Protein AF-D7G4T3-F1 (afdb_monomer_lite)

pLDDT: mean 95.41, std 4.71, range [68.81, 98.44]

Sequence (96 aa):
MDACCRKICTILKEDCKVNFLALDFDLTILNIHTSGRWPGTPEQLTQRIRPFFQALIPIAVAKGIHVGVVTFSPQVSMISSVLKVAFPHVASQVVF

Secondary structure (DSSP, 8-state):
-HHHHHHHHHIIIIIS---EEEE-IIIIIBSS--TT---S-HHHHHTTB-HHHHHHHHHHHHTT-EEEE--S-S-HHHHHHHHHHH-TTTGGGEE-

Foldseek 3Di:
DQVVLLVVLCCCCPVVVAQEAEFEDAVTQFVHGCVLPNPDALVVRLVRGDPSCLNNVVSNVVSNRQYEYDYPRPPVVSVLSNCCVSPVPCSVRYYD

Structure (mmCIF, N/CA/C/O backbone):
data_AF-D7G4T3-F1
#
_entry.id   AF-D7G4T3-F1
#
loop_
_atom_site.group_PDB
_atom_site.id
_atom_site.type_symbol
_atom_site.label_atom_id
_atom_site.label_alt_id
_atom_site.label_comp_id
_atom_site.label_asym_id
_atom_site.label_entity_id
_atom_site.label_seq_id
_atom_site.pdbx_PDB_ins_code
_atom_site.Cartn_x
_atom_site.Cartn_y
_atom_site.Cartn_z
_atom_site.occupancy
_atom_site.B_iso_or_equiv
_atom_site.auth_seq_id
_atom_site.auth_comp_id
_atom_site.auth_asym_id
_atom_site.auth_atom_id
_atom_site.pdbx_PDB_model_num
ATOM 1 N N . MET A 1 1 ? 9.540 4.388 14.026 1.00 81.94 1 MET A N 1
ATOM 2 C CA . MET A 1 1 ? 8.469 4.402 13.006 1.00 81.94 1 MET A CA 1
ATOM 3 C C . MET A 1 1 ? 7.216 3.690 13.518 1.00 81.94 1 MET A C 1
ATOM 5 O O . MET A 1 1 ? 6.143 4.280 13.521 1.00 81.94 1 MET A O 1
ATOM 9 N N . ASP A 1 2 ? 7.358 2.482 14.063 1.00 89.56 2 ASP A N 1
ATOM 10 C CA . ASP A 1 2 ? 6.258 1.628 14.533 1.00 89.56 2 ASP A CA 1
ATOM 11 C C . ASP A 1 2 ? 5.302 2.247 15.556 1.00 89.56 2 ASP A C 1
ATOM 13 O O . ASP A 1 2 ? 4.095 2.065 15.445 1.00 89.56 2 ASP A O 1
ATOM 17 N N . ALA A 1 3 ? 5.809 2.983 16.553 1.00 95.00 3 ALA A N 1
ATOM 18 C CA . ALA A 1 3 ? 4.956 3.617 17.563 1.00 95.00 3 ALA A CA 1
ATOM 19 C C . ALA A 1 3 ? 3.986 4.636 16.936 1.00 95.00 3 ALA A C 1
ATOM 21 O O . ALA A 1 3 ? 2.813 4.684 17.302 1.00 95.00 3 ALA A O 1
ATOM 22 N N . CYS A 1 4 ? 4.464 5.394 15.943 1.00 96.88 4 CYS A N 1
ATOM 23 C CA . CYS A 1 4 ? 3.637 6.316 15.171 1.00 96.88 4 CYS A CA 1
ATOM 24 C C . CYS A 1 4 ? 2.584 5.552 14.354 1.00 96.88 4 CYS A C 1
ATOM 26 O O . CYS A 1 4 ? 1.399 5.852 14.463 1.00 96.88 4 CYS A O 1
ATOM 28 N N . CYS A 1 5 ? 2.986 4.506 13.621 1.00 97.75 5 CYS A N 1
ATOM 29 C CA . CYS A 1 5 ? 2.060 3.688 12.828 1.00 97.75 5 CYS A CA 1
ATOM 30 C C . CYS A 1 5 ? 0.991 3.009 13.696 1.00 97.75 5 CYS A C 1
ATOM 32 O O . CYS A 1 5 ? -0.181 3.021 13.337 1.00 97.75 5 CYS A O 1
ATOM 34 N N . ARG A 1 6 ? 1.356 2.487 14.877 1.00 97.88 6 ARG A N 1
ATOM 35 C CA . ARG A 1 6 ? 0.396 1.935 15.847 1.00 97.88 6 ARG A CA 1
ATOM 36 C C . ARG A 1 6 ? -0.618 2.976 16.295 1.00 97.88 6 ARG A C 1
ATOM 38 O O . ARG A 1 6 ? -1.809 2.688 16.274 1.00 97.88 6 ARG A O 1
ATOM 45 N N . LYS A 1 7 ? -0.161 4.181 16.650 1.00 98.25 7 LYS A N 1
ATOM 46 C CA . LYS A 1 7 ? -1.056 5.280 17.030 1.00 98.25 7 LYS A CA 1
ATOM 47 C C . LYS A 1 7 ? -2.002 5.648 15.885 1.00 98.25 7 LYS A C 1
ATOM 49 O O . LYS A 1 7 ? -3.196 5.778 16.121 1.00 98.25 7 LYS A O 1
ATOM 54 N N . ILE A 1 8 ? -1.489 5.749 14.657 1.00 98.19 8 ILE A N 1
ATOM 55 C CA . ILE A 1 8 ? -2.298 6.008 13.457 1.00 98.19 8 ILE A CA 1
ATOM 56 C C . ILE A 1 8 ? -3.359 4.916 13.278 1.00 98.19 8 ILE A C 1
ATOM 58 O O . ILE A 1 8 ? -4.536 5.237 13.174 1.00 98.19 8 ILE A O 1
ATOM 62 N N . CYS A 1 9 ? -2.984 3.635 13.296 1.00 98.06 9 CYS A N 1
ATOM 63 C CA . CYS A 1 9 ? -3.936 2.536 13.127 1.00 98.06 9 CYS A CA 1
ATOM 64 C C . CYS A 1 9 ? -4.972 2.461 14.258 1.00 98.06 9 CYS A C 1
ATOM 66 O O . CYS A 1 9 ? -6.126 2.143 13.986 1.00 98.06 9 CYS A O 1
ATOM 68 N N . THR A 1 10 ? -4.590 2.778 15.500 1.00 98.19 10 THR A N 1
ATOM 69 C CA . THR A 1 10 ? -5.533 2.922 16.619 1.00 98.19 10 THR A CA 1
ATOM 70 C C . THR A 1 10 ? -6.547 4.023 16.331 1.00 98.19 10 THR A C 1
ATOM 72 O O . THR A 1 10 ? -7.737 3.740 16.349 1.00 98.19 10 THR A O 1
ATOM 75 N N . ILE A 1 11 ? -6.101 5.232 15.975 1.00 98.44 11 ILE A N 1
ATOM 76 C CA . ILE A 1 11 ? -7.003 6.354 15.663 1.00 98.44 11 ILE A CA 1
ATOM 77 C C . ILE A 1 11 ? -7.936 5.985 14.503 1.00 98.44 11 ILE A C 1
ATOM 79 O O . ILE A 1 11 ? -9.152 6.121 14.608 1.00 98.44 11 ILE A O 1
ATOM 83 N N . LEU A 1 12 ? -7.387 5.447 13.409 1.00 98.12 12 LEU A N 1
ATOM 84 C CA . LEU A 1 12 ? -8.171 5.049 12.239 1.00 98.12 12 LEU A CA 1
ATOM 85 C C . LEU A 1 12 ? -9.258 4.029 12.601 1.00 98.12 12 LEU A C 1
ATOM 87 O O . LEU A 1 12 ? -10.409 4.195 12.201 1.00 98.12 12 LEU A O 1
ATOM 91 N N . LYS A 1 13 ? -8.914 2.985 13.363 1.00 97.81 13 LYS A N 1
ATOM 92 C CA . LYS A 1 13 ? -9.845 1.900 13.696 1.00 97.81 13 LYS A CA 1
ATOM 93 C C . LYS A 1 13 ? -10.846 2.291 14.779 1.00 97.81 13 LYS A C 1
ATOM 95 O O . LYS A 1 13 ? -12.035 2.002 14.656 1.00 97.81 13 LYS A O 1
ATOM 100 N N . GLU A 1 14 ? -10.358 2.871 15.866 1.00 97.62 14 GLU A N 1
ATOM 101 C CA . GLU A 1 14 ? -11.109 3.043 17.108 1.00 97.62 14 GLU A CA 1
ATOM 102 C C . GLU A 1 14 ? -11.862 4.375 17.113 1.00 97.62 14 GLU A C 1
ATOM 104 O O . GLU A 1 14 ? -13.049 4.376 17.442 1.00 97.62 14 GLU A O 1
ATOM 109 N N . ASP A 1 15 ? -11.246 5.459 16.640 1.00 98.00 15 ASP A N 1
ATOM 110 C CA . ASP A 1 15 ? -11.859 6.792 16.655 1.00 98.00 15 ASP A CA 1
ATOM 111 C C . ASP A 1 15 ? -12.621 7.061 15.352 1.00 98.00 15 ASP A C 1
ATOM 113 O O . ASP A 1 15 ? -13.782 7.466 15.374 1.00 98.00 15 ASP A O 1
ATOM 117 N N . CYS A 1 16 ? -11.998 6.779 14.202 1.00 98.06 16 CYS A N 1
ATOM 118 C CA . CYS A 1 16 ? -12.577 7.067 12.885 1.00 98.06 16 CYS A CA 1
ATOM 119 C C . CYS A 1 16 ? -13.434 5.928 12.312 1.00 98.06 16 CYS A C 1
ATOM 121 O O . CYS A 1 16 ? -14.088 6.118 11.289 1.00 98.06 16 CYS A O 1
ATOM 123 N N . LYS A 1 17 ? -13.422 4.742 12.936 1.00 97.88 17 LYS A N 1
ATOM 124 C CA . LYS A 1 17 ? -14.143 3.537 12.476 1.00 97.88 17 LYS A CA 1
ATOM 125 C C . LYS A 1 17 ? -13.804 3.108 11.039 1.00 97.88 17 LYS A C 1
ATOM 127 O O . LYS A 1 17 ? -14.608 2.460 10.373 1.00 97.88 17 LYS A O 1
ATOM 132 N N . VAL A 1 18 ? -12.594 3.414 10.574 1.00 97.62 18 VAL A N 1
ATOM 133 C CA . VAL A 1 18 ? -12.081 2.969 9.275 1.00 97.62 18 VAL A CA 1
ATOM 134 C C . VAL A 1 18 ? -11.841 1.461 9.311 1.00 97.62 18 VAL A C 1
ATOM 136 O O . VAL A 1 18 ? -11.208 0.926 10.225 1.00 97.62 18 VAL A O 1
ATOM 139 N N . ASN A 1 19 ? -12.340 0.765 8.293 1.00 95.69 19 ASN A N 1
ATOM 140 C CA . ASN A 1 19 ? -12.179 -0.678 8.126 1.00 95.69 19 ASN A CA 1
ATOM 141 C C . ASN A 1 19 ? -11.384 -1.067 6.869 1.00 95.69 19 ASN A C 1
ATOM 143 O O . ASN A 1 19 ? -11.028 -2.236 6.749 1.00 95.69 19 ASN A O 1
ATOM 147 N N . PHE A 1 20 ? -11.074 -0.117 5.980 1.00 97.00 20 PHE A N 1
ATOM 148 C CA . PHE A 1 20 ? -10.355 -0.354 4.731 1.00 97.00 20 PHE A CA 1
ATOM 149 C C . PHE A 1 20 ? -9.378 0.788 4.419 1.00 97.00 20 PHE A C 1
ATOM 151 O O . PHE A 1 20 ? -9.734 1.960 4.534 1.00 97.00 20 PHE A O 1
ATOM 158 N N . LEU A 1 21 ? -8.162 0.449 3.990 1.00 97.50 21 LEU A N 1
ATOM 159 C CA . LEU A 1 21 ? -7.172 1.377 3.446 1.00 97.50 21 LEU A CA 1
ATOM 160 C C . LEU A 1 21 ? -6.932 1.064 1.972 1.00 97.50 21 LEU A C 1
ATOM 162 O O . LEU A 1 21 ? -6.320 0.051 1.646 1.00 97.50 21 LEU A O 1
ATOM 166 N N . ALA A 1 22 ? -7.385 1.964 1.101 1.00 97.56 22 ALA A N 1
ATOM 167 C CA . ALA A 1 22 ? -7.022 1.988 -0.310 1.00 97.56 22 ALA A CA 1
ATOM 168 C C . ALA A 1 22 ? -5.715 2.774 -0.469 1.00 97.56 22 ALA A C 1
ATOM 170 O O . ALA A 1 22 ? -5.683 3.972 -0.183 1.00 97.56 22 ALA A O 1
ATOM 171 N N . LEU A 1 23 ? -4.639 2.113 -0.886 1.00 97.69 23 LEU A N 1
ATOM 172 C CA . LEU A 1 23 ? -3.316 2.719 -1.007 1.00 97.69 23 LEU A CA 1
ATOM 173 C C . LEU A 1 23 ? -2.873 2.764 -2.464 1.00 97.69 23 LEU A C 1
ATOM 175 O O . LEU A 1 23 ? -2.828 1.736 -3.132 1.00 97.69 23 LEU A O 1
ATOM 179 N N . ASP A 1 24 ? -2.481 3.941 -2.934 1.00 97.81 24 ASP A N 1
ATOM 180 C CA . ASP A 1 24 ? -1.767 4.054 -4.202 1.00 97.81 24 ASP A CA 1
ATOM 181 C C . ASP A 1 24 ? -0.362 3.423 -4.122 1.00 97.81 24 ASP A C 1
ATOM 183 O O . ASP A 1 24 ? 0.208 3.257 -3.038 1.00 97.81 24 ASP A O 1
ATOM 187 N N . PHE A 1 25 ? 0.200 3.034 -5.267 1.00 97.06 25 PHE A N 1
ATOM 188 C CA . PHE A 1 25 ? 1.466 2.307 -5.343 1.00 97.06 25 PHE A CA 1
ATOM 189 C C . PHE A 1 25 ? 2.655 3.209 -5.700 1.00 97.06 25 PHE A C 1
ATOM 191 O O . PHE A 1 25 ? 3.548 3.420 -4.869 1.00 97.06 25 PHE A O 1
ATOM 198 N N . ASP A 1 26 ? 2.673 3.744 -6.921 1.00 97.31 26 ASP A N 1
ATOM 199 C CA . ASP A 1 26 ? 3.756 4.579 -7.444 1.00 97.31 26 ASP A CA 1
ATOM 200 C C . ASP A 1 26 ? 3.835 5.906 -6.695 1.00 97.31 26 ASP A C 1
ATOM 202 O O . ASP A 1 26 ? 2.832 6.568 -6.488 1.00 97.31 26 ASP A O 1
ATOM 206 N N . LEU A 1 27 ? 5.031 6.322 -6.272 1.00 97.81 27 LEU A N 1
ATOM 207 C CA . LEU A 1 27 ? 5.210 7.546 -5.472 1.00 97.81 27 LEU A CA 1
ATOM 208 C C . LEU A 1 27 ? 4.327 7.639 -4.202 1.00 97.81 27 LEU A C 1
ATOM 210 O O . LEU A 1 27 ? 4.261 8.710 -3.587 1.00 97.81 27 LEU A O 1
ATOM 214 N N . THR A 1 28 ? 3.763 6.523 -3.742 1.00 97.94 28 THR A N 1
ATOM 215 C CA . THR A 1 28 ? 3.011 6.408 -2.489 1.00 97.94 28 THR A CA 1
ATOM 216 C C . THR A 1 28 ? 3.626 5.310 -1.628 1.00 97.94 28 THR A C 1
ATOM 218 O O . THR A 1 28 ? 4.436 5.622 -0.752 1.00 97.94 28 THR A O 1
ATOM 221 N N . ILE A 1 29 ? 3.333 4.030 -1.899 1.00 97.94 29 ILE A N 1
ATOM 222 C CA . ILE A 1 29 ? 4.014 2.898 -1.246 1.00 97.94 29 ILE A CA 1
ATOM 223 C C . ILE A 1 29 ? 5.493 2.891 -1.634 1.00 97.94 29 ILE A C 1
ATOM 225 O O . ILE A 1 29 ? 6.356 2.684 -0.777 1.00 97.94 29 ILE A O 1
ATOM 229 N N . LEU A 1 30 ? 5.792 3.161 -2.906 1.00 98.19 30 LEU A N 1
ATOM 230 C CA . LEU A 1 30 ? 7.151 3.271 -3.419 1.00 98.19 30 LEU A CA 1
ATOM 231 C C . LEU A 1 30 ? 7.691 4.704 -3.338 1.00 98.19 30 LEU A C 1
ATOM 233 O O . LEU A 1 30 ? 6.966 5.697 -3.391 1.00 98.19 30 LEU A O 1
ATOM 237 N N . ASN A 1 31 ? 9.010 4.844 -3.244 1.00 98.38 31 ASN A N 1
ATOM 238 C CA . ASN A 1 31 ? 9.694 6.134 -3.393 1.00 98.38 31 ASN A CA 1
ATOM 239 C C . ASN A 1 31 ? 10.072 6.478 -4.844 1.00 98.38 31 ASN A C 1
ATOM 241 O O . ASN A 1 31 ? 10.711 7.501 -5.069 1.00 98.38 31 ASN A O 1
ATOM 245 N N . ILE A 1 32 ? 9.667 5.657 -5.812 1.00 98.06 32 ILE A N 1
ATOM 246 C CA . ILE A 1 32 ? 9.884 5.876 -7.244 1.00 98.06 32 ILE A CA 1
ATOM 247 C C . ILE A 1 32 ? 8.569 5.767 -8.015 1.00 98.06 32 ILE A C 1
ATOM 249 O O . ILE A 1 32 ? 7.579 5.248 -7.497 1.00 98.06 32 ILE A O 1
ATOM 253 N N . HIS A 1 33 ? 8.593 6.236 -9.258 1.00 97.19 33 HIS A N 1
ATOM 254 C CA . HIS A 1 33 ? 7.544 6.016 -10.245 1.00 97.19 33 HIS A CA 1
ATOM 255 C C . HIS A 1 33 ? 7.993 4.909 -11.208 1.00 97.19 33 HIS A C 1
ATOM 257 O O . HIS A 1 33 ? 9.043 5.026 -11.839 1.00 97.19 33 HIS A O 1
ATOM 263 N N . THR A 1 34 ? 7.219 3.833 -11.329 1.00 96.62 34 THR A N 1
ATOM 264 C CA . THR A 1 34 ? 7.495 2.696 -12.226 1.00 96.62 34 THR A CA 1
ATOM 265 C C . THR A 1 34 ? 7.080 2.958 -13.671 1.00 96.62 34 THR A C 1
ATOM 267 O O . THR A 1 34 ? 7.416 2.179 -14.565 1.00 96.62 34 THR A O 1
ATOM 270 N N . SER A 1 35 ? 6.317 4.029 -13.910 1.00 93.62 35 SER A N 1
ATOM 271 C CA . SER A 1 35 ? 5.731 4.358 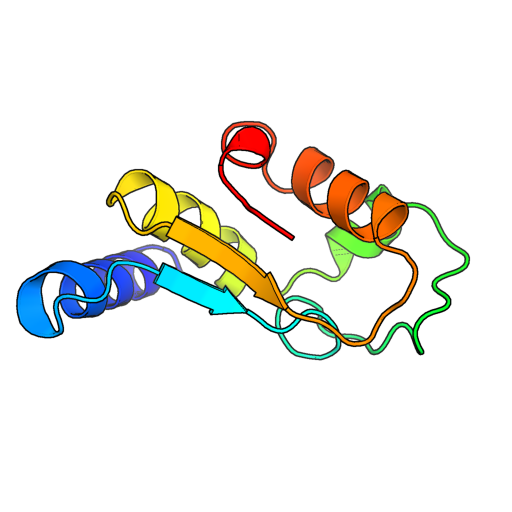-15.218 1.00 93.62 35 SER A CA 1
ATOM 272 C C . SER A 1 35 ? 4.873 3.225 -15.788 1.00 93.62 35 SER A C 1
ATOM 274 O O . SER A 1 35 ? 4.756 3.071 -17.005 1.00 93.62 35 SER A O 1
ATOM 276 N N . GLY A 1 36 ? 4.306 2.405 -14.893 1.00 91.25 36 GLY A N 1
ATOM 277 C CA . GLY A 1 36 ? 3.503 1.230 -15.218 1.00 91.25 36 GLY A CA 1
ATOM 278 C C . GLY A 1 36 ? 4.270 0.099 -15.911 1.00 91.25 36 GLY A C 1
ATOM 279 O O . GLY A 1 36 ? 3.638 -0.818 -16.431 1.00 91.25 36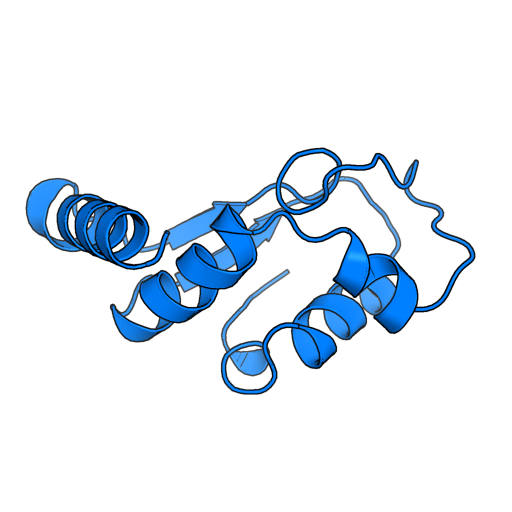 GLY A O 1
ATOM 280 N N . ARG A 1 37 ? 5.606 0.181 -15.998 1.00 94.62 37 ARG A N 1
ATOM 281 C CA . ARG A 1 37 ? 6.464 -0.753 -16.749 1.00 94.62 37 ARG A CA 1
ATOM 282 C C . ARG A 1 37 ? 7.822 -0.942 -16.070 1.00 94.62 37 ARG A C 1
ATOM 284 O O . ARG A 1 37 ? 8.865 -0.750 -16.688 1.00 94.62 37 ARG A O 1
ATOM 291 N N . TRP A 1 38 ? 7.818 -1.333 -14.798 1.00 96.62 38 TRP A N 1
ATOM 292 C CA . TRP A 1 38 ? 9.033 -1.740 -14.097 1.00 96.62 38 TRP A CA 1
ATOM 293 C C . TRP A 1 38 ? 9.694 -2.933 -14.814 1.00 96.62 38 TRP A C 1
ATOM 295 O O . TRP A 1 38 ? 9.037 -3.969 -14.964 1.00 96.62 38 TRP A O 1
ATOM 305 N N . PRO A 1 39 ? 10.964 -2.811 -15.253 1.00 95.69 39 PRO A N 1
ATOM 306 C CA . PRO A 1 39 ? 11.662 -3.870 -15.985 1.00 95.69 39 PRO A CA 1
ATOM 307 C C . PRO A 1 39 ? 12.466 -4.814 -15.078 1.00 95.69 39 PRO A C 1
ATOM 309 O O . PRO A 1 39 ? 12.977 -5.826 -15.550 1.00 95.69 39 PRO A O 1
ATOM 312 N N . GLY A 1 40 ? 12.638 -4.458 -13.802 1.00 96.31 40 GLY A N 1
ATOM 313 C CA . GLY A 1 40 ? 13.417 -5.231 -12.838 1.00 96.31 40 GLY A CA 1
ATOM 314 C C . GLY A 1 40 ? 12.601 -6.313 -12.132 1.00 96.31 40 GLY A C 1
ATOM 315 O O . GLY A 1 40 ? 11.458 -6.599 -12.484 1.00 96.31 40 GLY A O 1
ATOM 316 N N . THR A 1 41 ? 13.182 -6.888 -11.081 1.00 97.69 41 THR A N 1
ATOM 317 C CA . THR A 1 41 ? 12.540 -7.948 -10.290 1.00 97.69 41 THR A CA 1
ATOM 318 C C . THR A 1 41 ? 11.687 -7.385 -9.141 1.00 97.69 41 THR A C 1
ATOM 320 O O . THR A 1 41 ? 11.867 -6.222 -8.747 1.00 97.69 41 THR A O 1
ATOM 323 N N . PRO A 1 42 ? 10.774 -8.190 -8.561 1.00 97.12 42 PRO A N 1
ATOM 324 C CA . PRO A 1 42 ? 10.030 -7.812 -7.359 1.00 97.12 42 PRO A CA 1
ATOM 325 C C . PRO A 1 42 ? 10.927 -7.480 -6.158 1.00 97.12 42 PRO A C 1
ATOM 327 O O . PRO A 1 42 ? 10.622 -6.568 -5.391 1.00 97.12 42 PRO A O 1
ATOM 330 N N . GLU A 1 43 ? 12.054 -8.172 -5.991 1.00 97.88 43 GLU A N 1
ATOM 331 C CA . GLU A 1 43 ? 13.001 -7.955 -4.888 1.00 97.88 43 GLU A CA 1
ATOM 332 C C . GLU A 1 43 ? 13.651 -6.575 -5.000 1.00 97.88 43 GLU A C 1
ATOM 334 O O . GLU A 1 43 ? 13.727 -5.837 -4.018 1.00 97.88 43 GLU A O 1
ATOM 339 N N . GLN A 1 44 ? 14.054 -6.188 -6.215 1.00 98.06 44 GLN A N 1
ATOM 340 C CA . GLN A 1 44 ? 14.594 -4.854 -6.484 1.00 98.06 44 GLN A CA 1
ATOM 341 C C . GLN A 1 44 ? 13.556 -3.765 -6.194 1.00 98.06 44 GLN A C 1
ATOM 343 O O . GLN A 1 44 ? 13.890 -2.721 -5.634 1.00 98.06 44 GLN A O 1
ATOM 348 N N . LEU A 1 45 ? 12.290 -4.003 -6.545 1.00 97.31 45 LEU A N 1
ATOM 349 C CA . LEU A 1 45 ? 11.221 -3.036 -6.308 1.00 97.31 45 LEU A CA 1
ATOM 350 C C . LEU A 1 45 ? 10.808 -2.974 -4.827 1.00 97.31 45 LEU A C 1
ATOM 352 O O . LEU A 1 45 ? 10.476 -1.903 -4.326 1.00 97.31 45 LEU A O 1
ATOM 356 N N . THR A 1 46 ? 10.929 -4.079 -4.088 1.00 97.69 46 THR A N 1
ATOM 357 C CA . THR A 1 46 ? 10.697 -4.135 -2.634 1.00 97.69 46 THR A CA 1
ATOM 358 C C . THR A 1 46 ? 11.647 -3.209 -1.868 1.00 97.69 46 THR A C 1
ATOM 360 O O . THR A 1 46 ? 11.240 -2.557 -0.907 1.00 97.69 46 THR A O 1
ATOM 363 N N . GLN A 1 47 ? 12.890 -3.055 -2.340 1.00 97.81 47 GLN A N 1
ATOM 364 C CA . GLN A 1 47 ? 13.859 -2.102 -1.776 1.00 97.81 47 GLN A CA 1
ATOM 365 C C . GLN A 1 47 ? 13.437 -0.629 -1.942 1.00 97.81 47 GLN A C 1
ATOM 367 O O . GLN A 1 47 ? 14.037 0.261 -1.341 1.00 97.81 47 GLN A O 1
ATOM 372 N N . ARG A 1 48 ? 12.413 -0.351 -2.760 1.00 98.25 48 ARG A N 1
ATOM 373 C CA . ARG A 1 48 ? 11.856 0.989 -2.988 1.00 98.25 48 ARG A CA 1
ATOM 374 C C . ARG A 1 48 ? 10.621 1.285 -2.138 1.00 98.25 48 ARG A C 1
ATOM 376 O O . ARG A 1 48 ? 10.129 2.413 -2.188 1.00 98.25 48 ARG A O 1
ATOM 383 N N . ILE A 1 49 ? 10.125 0.325 -1.352 1.00 98.25 49 ILE A N 1
ATOM 384 C CA . ILE A 1 49 ? 9.016 0.567 -0.422 1.00 98.25 49 ILE A CA 1
ATOM 385 C C . ILE A 1 49 ? 9.471 1.563 0.647 1.00 98.25 49 ILE A C 1
ATOM 387 O O . ILE A 1 49 ? 10.518 1.402 1.273 1.00 98.25 49 ILE A O 1
ATOM 391 N N . ARG A 1 50 ? 8.669 2.603 0.880 1.00 98.31 50 ARG A N 1
ATOM 392 C CA . ARG A 1 50 ? 8.967 3.604 1.907 1.00 98.31 50 ARG A CA 1
ATOM 393 C C . ARG A 1 50 ? 8.885 2.966 3.302 1.00 98.31 50 ARG A C 1
ATOM 395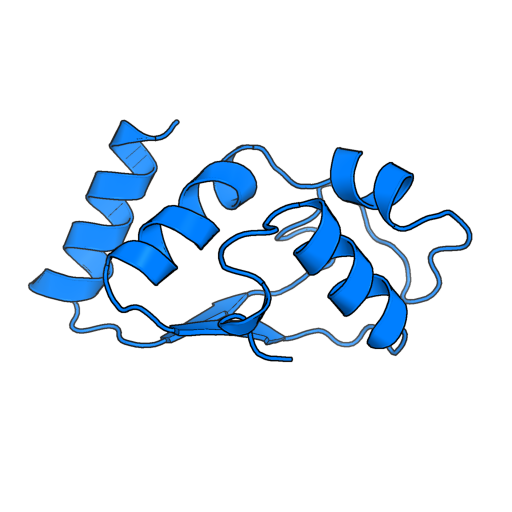 O O . ARG A 1 50 ? 7.899 2.280 3.583 1.00 98.31 50 ARG A O 1
ATOM 402 N N . PRO A 1 51 ? 9.821 3.268 4.226 1.00 97.25 51 PRO A N 1
ATOM 403 C CA . PRO A 1 51 ? 9.840 2.680 5.572 1.00 97.25 51 PRO A CA 1
ATOM 404 C C . PRO A 1 51 ? 8.533 2.836 6.358 1.00 97.25 51 PRO A C 1
ATOM 406 O O . PRO A 1 51 ? 8.174 1.983 7.164 1.00 97.25 51 PRO A O 1
ATOM 409 N N . PHE A 1 52 ? 7.790 3.918 6.113 1.00 97.81 52 PHE A N 1
ATOM 410 C CA . PHE A 1 52 ? 6.481 4.123 6.725 1.00 97.81 52 PHE A CA 1
ATOM 411 C C . PHE A 1 52 ? 5.484 3.015 6.353 1.00 97.81 52 PHE A C 1
ATOM 413 O O . PHE A 1 52 ? 4.844 2.459 7.239 1.00 97.81 52 PHE A O 1
ATOM 420 N N . PHE A 1 53 ? 5.391 2.639 5.073 1.00 97.69 53 PHE A N 1
ATOM 421 C CA . PHE A 1 53 ? 4.466 1.596 4.615 1.00 97.69 53 PHE A CA 1
ATOM 422 C C . PHE A 1 53 ? 4.942 0.186 4.961 1.00 97.69 53 PHE A C 1
ATOM 424 O O . PHE A 1 53 ? 4.102 -0.684 5.181 1.00 97.69 53 PHE A O 1
ATOM 431 N N . GL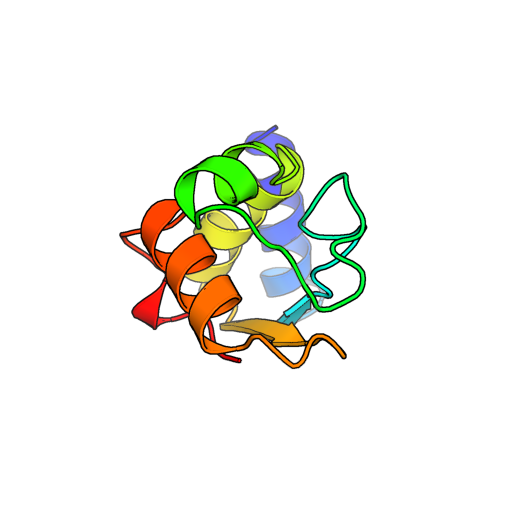N A 1 54 ? 6.258 -0.020 5.105 1.00 96.88 54 GLN A N 1
ATOM 432 C CA . GLN A 1 54 ? 6.797 -1.268 5.659 1.00 96.88 54 GLN A CA 1
ATOM 433 C C . GLN A 1 54 ? 6.237 -1.555 7.062 1.00 96.88 54 GLN A C 1
ATOM 435 O O . GLN A 1 54 ? 5.950 -2.703 7.383 1.00 96.88 54 GLN A O 1
ATOM 440 N N . ALA A 1 55 ? 6.034 -0.511 7.875 1.00 97.38 55 ALA A N 1
ATOM 441 C CA . ALA A 1 55 ? 5.443 -0.633 9.205 1.00 97.38 55 ALA A CA 1
ATOM 442 C C . ALA A 1 55 ? 3.904 -0.550 9.190 1.00 97.38 55 ALA A C 1
ATOM 444 O O . ALA A 1 55 ? 3.239 -1.351 9.843 1.00 97.38 55 ALA A O 1
ATOM 445 N N . LEU A 1 56 ? 3.319 0.406 8.458 1.00 98.00 56 LEU A N 1
ATOM 446 C CA . LEU A 1 56 ? 1.879 0.679 8.494 1.00 98.00 56 LEU A CA 1
ATOM 447 C C . LEU A 1 56 ? 1.042 -0.517 8.030 1.00 98.00 56 LEU A C 1
ATOM 449 O O . LEU A 1 56 ? 0.086 -0.874 8.711 1.00 98.00 56 LEU A O 1
ATOM 453 N N . ILE A 1 57 ? 1.387 -1.128 6.892 1.00 97.50 57 ILE A N 1
ATOM 454 C CA . ILE A 1 57 ? 0.586 -2.193 6.267 1.00 97.50 57 ILE A CA 1
ATOM 455 C C . ILE A 1 57 ? 0.387 -3.394 7.211 1.00 97.50 57 ILE A C 1
ATOM 457 O O . ILE A 1 57 ? -0.768 -3.725 7.490 1.00 97.50 57 ILE A O 1
ATOM 461 N N . PRO A 1 58 ? 1.440 -4.030 7.767 1.00 97.31 58 PRO A N 1
ATOM 462 C CA . PRO A 1 58 ? 1.245 -5.163 8.672 1.00 97.31 58 PRO A CA 1
ATOM 463 C C . PRO A 1 58 ? 0.523 -4.773 9.968 1.00 97.31 58 PRO A C 1
ATOM 465 O O . PRO A 1 58 ? -0.278 -5.558 10.473 1.00 97.31 58 PRO A O 1
ATOM 468 N N . ILE A 1 59 ? 0.746 -3.562 10.495 1.00 97.81 59 ILE A N 1
ATOM 469 C CA . ILE A 1 59 ? 0.054 -3.081 11.702 1.00 97.81 59 ILE A CA 1
ATOM 470 C C . ILE A 1 59 ? -1.441 -2.867 11.430 1.00 97.81 59 ILE A C 1
ATOM 472 O O . ILE A 1 59 ? -2.268 -3.240 12.263 1.00 97.81 59 ILE A O 1
ATOM 476 N N . ALA A 1 60 ? -1.798 -2.298 10.276 1.00 97.69 60 ALA A N 1
ATOM 477 C CA . ALA A 1 60 ? -3.186 -2.099 9.871 1.00 97.69 60 ALA A CA 1
ATOM 478 C C . ALA A 1 60 ? -3.918 -3.442 9.746 1.00 97.69 60 ALA A C 1
ATOM 480 O O . ALA A 1 60 ? -4.978 -3.616 10.352 1.00 97.69 60 ALA A O 1
ATOM 481 N N . VAL A 1 61 ? -3.305 -4.416 9.062 1.00 96.88 61 VAL A N 1
ATOM 482 C CA . VAL A 1 61 ? -3.856 -5.774 8.934 1.00 96.88 61 VAL A CA 1
ATOM 483 C C . VAL A 1 61 ? -4.025 -6.433 10.306 1.00 96.88 61 VAL A C 1
ATOM 485 O O . VAL A 1 61 ? -5.105 -6.930 10.617 1.00 96.88 61 VAL A O 1
ATOM 488 N N . ALA A 1 62 ? -3.016 -6.365 11.182 1.00 95.81 62 ALA A N 1
ATOM 489 C CA . ALA A 1 62 ? -3.094 -6.926 12.536 1.00 95.81 62 ALA A CA 1
ATOM 490 C C . ALA A 1 62 ? -4.184 -6.276 13.413 1.00 95.81 62 ALA A C 1
ATOM 492 O O . ALA A 1 62 ? -4.713 -6.910 14.323 1.00 95.81 62 ALA A O 1
ATOM 493 N N . LYS A 1 63 ? -4.548 -5.017 13.138 1.00 96.00 63 LYS A N 1
ATOM 494 C CA . LYS A 1 63 ? -5.660 -4.296 13.782 1.00 96.00 63 LYS A CA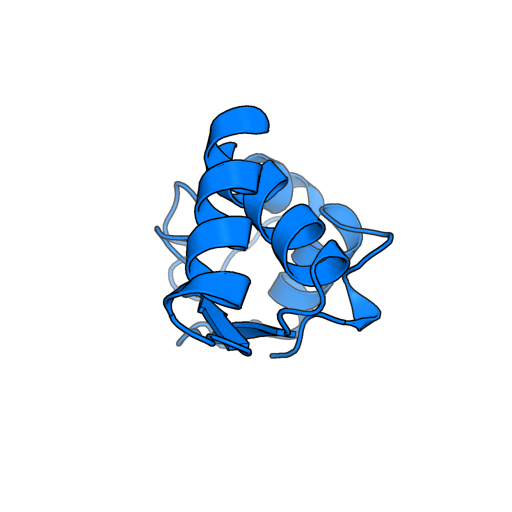 1
ATOM 495 C C . LYS A 1 63 ? -7.030 -4.592 13.147 1.00 96.00 63 LYS A C 1
ATOM 497 O O . LYS A 1 63 ? -8.032 -3.993 13.546 1.00 96.00 63 LYS A O 1
ATOM 502 N N . GLY A 1 64 ? -7.098 -5.495 12.168 1.00 95.69 64 GLY A N 1
ATOM 503 C CA . GLY A 1 64 ? -8.331 -5.832 11.458 1.00 95.69 64 GLY A CA 1
ATOM 504 C C . GLY A 1 64 ? -8.818 -4.700 10.552 1.00 95.69 64 GLY A C 1
ATOM 505 O O . GLY A 1 64 ? -10.026 -4.476 10.438 1.00 95.69 64 GLY A O 1
ATOM 506 N N . ILE A 1 65 ? -7.891 -3.926 9.983 1.00 97.38 65 ILE A N 1
ATOM 507 C CA . ILE A 1 65 ? -8.160 -3.004 8.880 1.00 97.38 65 ILE A CA 1
ATOM 508 C C . ILE A 1 65 ? -7.750 -3.724 7.595 1.00 97.38 65 ILE A C 1
ATOM 510 O O . ILE A 1 65 ? -6.605 -4.152 7.456 1.00 97.38 65 ILE A O 1
ATOM 514 N N . HIS A 1 66 ? -8.679 -3.859 6.655 1.00 96.31 66 HIS A N 1
ATOM 515 C CA . HIS A 1 66 ? -8.384 -4.402 5.336 1.00 96.31 66 HIS A CA 1
ATOM 516 C C . HIS A 1 66 ? -7.491 -3.430 4.566 1.00 96.31 66 HIS A C 1
ATOM 518 O O . HIS A 1 66 ? -7.670 -2.217 4.650 1.00 96.31 66 HIS A O 1
ATOM 524 N N . VAL A 1 67 ? -6.534 -3.947 3.806 1.00 97.62 67 VAL A N 1
ATOM 525 C CA . VAL A 1 67 ? -5.651 -3.119 2.982 1.00 97.62 67 VAL A CA 1
ATOM 526 C C . VAL A 1 67 ? -5.811 -3.550 1.535 1.00 97.62 67 VAL A C 1
ATOM 528 O O . VAL A 1 67 ? -5.841 -4.744 1.245 1.00 97.62 67 VAL A O 1
ATOM 531 N N . GLY A 1 68 ? -5.915 -2.584 0.632 1.00 96.62 68 GLY A N 1
ATOM 532 C CA . GLY A 1 68 ? -5.895 -2.820 -0.801 1.00 96.62 68 GLY A CA 1
ATOM 533 C C . GLY A 1 68 ? -4.966 -1.849 -1.507 1.00 96.62 68 GLY A C 1
ATOM 534 O O . GLY A 1 68 ? -4.813 -0.707 -1.068 1.00 96.62 68 GLY A O 1
ATOM 535 N N . VAL A 1 69 ? -4.343 -2.295 -2.592 1.00 96.75 69 VAL A N 1
ATOM 536 C CA . VAL A 1 69 ? -3.529 -1.427 -3.445 1.00 96.75 69 VAL A CA 1
ATOM 537 C C . VAL A 1 69 ? -4.344 -1.020 -4.665 1.00 96.75 69 VAL A C 1
ATOM 539 O O . VAL A 1 69 ? -4.797 -1.869 -5.422 1.00 96.75 69 VAL A O 1
ATOM 542 N N . VAL A 1 70 ? -4.509 0.285 -4.863 1.00 96.44 70 VAL A N 1
ATOM 543 C CA . VAL A 1 70 ? -5.304 0.873 -5.946 1.00 96.44 70 VAL A CA 1
ATOM 544 C C . VAL A 1 70 ? -4.376 1.688 -6.830 1.00 96.44 70 VAL A C 1
ATOM 546 O O . VAL A 1 70 ? -3.847 2.703 -6.399 1.00 96.44 70 VAL A O 1
ATOM 549 N N . THR A 1 71 ? -4.152 1.252 -8.065 1.00 95.81 71 THR A N 1
ATOM 550 C CA . THR A 1 71 ? -3.154 1.866 -8.949 1.00 95.81 71 THR A CA 1
ATOM 551 C C . THR A 1 71 ? -3.582 1.800 -10.412 1.00 95.81 71 THR A C 1
ATOM 553 O O . THR A 1 71 ? -4.340 0.917 -10.805 1.00 95.81 71 THR A O 1
ATOM 556 N N . PHE A 1 72 ? -3.060 2.713 -11.234 1.00 95.12 72 PHE A N 1
ATOM 557 C CA . PHE A 1 72 ? -3.191 2.654 -12.694 1.00 95.12 72 PHE A CA 1
ATOM 558 C C . PHE A 1 72 ? -2.129 1.781 -13.373 1.00 95.12 72 PHE A C 1
ATOM 560 O O . PHE A 1 72 ? -2.167 1.607 -14.591 1.00 95.12 72 PHE A O 1
ATOM 567 N N . SER A 1 73 ? -1.167 1.238 -12.623 1.00 95.00 73 SER A N 1
ATOM 568 C CA . SER A 1 73 ? -0.166 0.344 -13.198 1.00 95.00 73 SER A CA 1
ATOM 569 C C . SER A 1 73 ? -0.818 -0.951 -13.711 1.00 95.00 73 SER A C 1
ATOM 571 O O . SER A 1 73 ? -1.514 -1.627 -12.953 1.00 95.00 73 SER A O 1
ATOM 573 N N . PRO A 1 74 ? -0.565 -1.360 -14.968 1.00 94.81 74 PRO A N 1
ATOM 574 C CA . PRO A 1 74 ? -1.121 -2.594 -15.517 1.00 94.81 74 PRO A CA 1
ATOM 575 C C . PRO A 1 74 ? -0.394 -3.858 -15.021 1.00 94.81 74 PRO A C 1
ATOM 577 O O . PRO A 1 74 ? -0.843 -4.971 -15.287 1.00 94.81 74 PRO A O 1
ATOM 580 N N . GLN A 1 75 ? 0.742 -3.734 -14.322 1.00 94.38 75 GLN A N 1
ATOM 581 C CA . GLN A 1 75 ? 1.590 -4.871 -13.936 1.00 94.38 75 GLN A CA 1
ATOM 582 C C . GLN A 1 75 ? 1.125 -5.571 -12.646 1.00 94.38 75 GLN A C 1
ATOM 584 O O . GLN A 1 75 ? 1.920 -5.800 -11.738 1.00 94.38 75 GLN A O 1
ATOM 589 N N . VAL A 1 76 ? -0.149 -5.958 -12.557 1.00 93.38 76 VAL A N 1
ATOM 590 C CA . VAL A 1 76 ? -0.760 -6.533 -11.339 1.00 93.38 76 VAL A CA 1
ATOM 591 C C . VAL A 1 76 ? 0.052 -7.700 -10.748 1.00 93.38 76 VAL A C 1
ATOM 593 O O . VAL A 1 76 ? 0.268 -7.763 -9.538 1.00 93.38 76 VAL A O 1
ATOM 596 N N . SER A 1 77 ? 0.579 -8.602 -11.584 1.00 94.31 77 SER A N 1
ATOM 597 C CA . SER A 1 77 ? 1.397 -9.743 -11.136 1.00 94.31 77 SER A CA 1
ATOM 598 C C . SER A 1 77 ? 2.739 -9.332 -10.516 1.00 94.31 77 SER A C 1
ATOM 600 O O . SER A 1 77 ? 3.181 -9.951 -9.542 1.00 94.31 77 SER A O 1
ATOM 602 N N . MET A 1 78 ? 3.366 -8.269 -11.035 1.00 96.00 78 MET A N 1
ATOM 603 C CA . MET A 1 78 ? 4.583 -7.684 -10.466 1.00 96.00 78 MET A CA 1
ATOM 604 C C . MET A 1 78 ? 4.282 -7.130 -9.077 1.00 96.00 78 MET A C 1
ATOM 606 O O . MET A 1 78 ? 4.976 -7.464 -8.121 1.00 96.00 78 MET A O 1
ATOM 610 N N . ILE A 1 79 ? 3.213 -6.342 -8.940 1.00 95.56 79 ILE A N 1
ATOM 611 C CA . ILE A 1 79 ? 2.887 -5.707 -7.662 1.00 95.56 79 ILE A CA 1
ATOM 612 C C . ILE A 1 79 ? 2.461 -6.749 -6.619 1.00 95.56 79 ILE A C 1
ATOM 614 O O . ILE A 1 79 ? 2.925 -6.705 -5.481 1.00 95.56 79 ILE A O 1
ATOM 618 N N . SER A 1 80 ? 1.675 -7.756 -7.016 1.00 94.75 80 SER A N 1
ATOM 619 C CA . SER A 1 80 ? 1.345 -8.896 -6.151 1.00 94.75 80 SER A CA 1
ATOM 620 C C . SER A 1 80 ? 2.605 -9.612 -5.647 1.00 94.75 80 SER A C 1
ATOM 622 O O . SER A 1 80 ? 2.706 -9.929 -4.462 1.00 94.75 80 SER A O 1
ATOM 624 N N . SER A 1 81 ? 3.595 -9.824 -6.520 1.00 96.31 81 SER A N 1
ATOM 625 C CA . SER A 1 81 ? 4.880 -10.423 -6.136 1.00 96.31 81 SER A CA 1
ATOM 626 C C . SER A 1 81 ? 5.658 -9.537 -5.162 1.00 96.31 81 SER A C 1
ATOM 628 O O . SER A 1 81 ? 6.153 -10.041 -4.159 1.00 96.31 81 SER A O 1
ATOM 630 N N . VAL A 1 82 ? 5.698 -8.219 -5.388 1.00 96.56 82 VAL A N 1
ATOM 631 C CA . VAL A 1 82 ? 6.320 -7.261 -4.457 1.00 96.56 82 VAL A CA 1
ATOM 632 C C . VAL A 1 82 ? 5.676 -7.340 -3.077 1.00 96.56 82 VAL A C 1
ATOM 634 O O . VAL A 1 82 ? 6.392 -7.433 -2.084 1.00 96.56 82 VAL A O 1
ATOM 637 N N . LEU A 1 83 ? 4.341 -7.363 -2.986 1.00 95.75 83 LEU A N 1
ATOM 6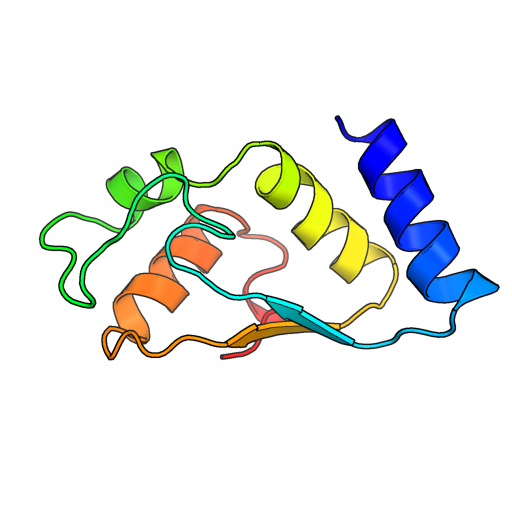38 C CA . LEU A 1 83 ? 3.668 -7.469 -1.689 1.00 95.75 83 LEU A CA 1
ATOM 639 C C . LEU A 1 83 ? 3.962 -8.796 -0.984 1.00 95.75 83 LEU A C 1
ATOM 641 O O . LEU A 1 83 ? 4.134 -8.803 0.232 1.00 95.75 83 LEU A O 1
ATOM 645 N N . LYS A 1 84 ? 4.053 -9.910 -1.721 1.00 95.81 84 LYS A N 1
ATOM 646 C CA . LYS A 1 84 ? 4.414 -11.222 -1.155 1.00 95.81 84 LYS A CA 1
ATOM 647 C C . LYS A 1 84 ? 5.840 -11.245 -0.612 1.00 95.81 84 LYS A C 1
ATOM 649 O O . LYS A 1 84 ? 6.056 -11.795 0.463 1.00 95.81 84 LYS A O 1
ATOM 654 N N . VAL A 1 85 ? 6.785 -10.633 -1.326 1.00 96.12 85 VAL A N 1
ATOM 655 C CA . VAL A 1 85 ? 8.182 -10.514 -0.881 1.00 96.12 85 VAL A CA 1
ATOM 656 C C . VAL A 1 85 ? 8.285 -9.588 0.334 1.00 96.12 85 VAL A C 1
ATOM 658 O O . VAL A 1 85 ? 8.940 -9.928 1.314 1.00 96.12 85 VAL A O 1
ATOM 661 N N . ALA A 1 86 ? 7.614 -8.436 0.297 1.00 96.00 86 ALA A N 1
ATOM 662 C CA . ALA A 1 86 ? 7.681 -7.430 1.354 1.00 96.00 86 ALA A CA 1
ATOM 663 C C . ALA A 1 86 ? 6.940 -7.833 2.638 1.00 96.00 86 ALA A C 1
ATOM 665 O O . ALA A 1 86 ? 7.357 -7.467 3.737 1.00 96.00 86 ALA A O 1
ATOM 666 N N . PHE A 1 87 ? 5.828 -8.560 2.504 1.00 94.94 87 PHE A N 1
ATOM 667 C CA . PHE A 1 87 ? 4.874 -8.807 3.583 1.00 94.94 87 PHE A CA 1
ATOM 668 C C . PHE A 1 87 ? 4.401 -10.271 3.625 1.00 94.94 87 PHE A C 1
ATOM 670 O O . PHE A 1 87 ? 3.194 -10.529 3.566 1.00 94.94 87 PHE A O 1
ATOM 677 N N . PRO A 1 88 ? 5.306 -11.256 3.770 1.00 92.38 88 PRO A N 1
ATOM 678 C CA . PRO A 1 88 ? 4.988 -12.676 3.581 1.00 92.38 88 PRO A CA 1
ATOM 679 C C . PRO A 1 88 ? 3.845 -13.192 4.470 1.00 92.38 88 PRO A C 1
ATOM 681 O O . PRO A 1 88 ? 3.123 -14.105 4.081 1.00 92.38 88 PRO A O 1
ATOM 684 N N . HIS A 1 89 ? 3.635 -12.588 5.643 1.00 91.00 89 HIS A N 1
ATOM 685 C CA . HIS A 1 89 ? 2.606 -13.005 6.603 1.00 91.00 89 HIS A CA 1
ATOM 686 C C . HIS A 1 89 ? 1.235 -12.345 6.404 1.00 91.00 89 HIS A C 1
ATOM 688 O O . HIS A 1 89 ? 0.250 -12.815 6.969 1.00 91.00 89 HIS A O 1
ATOM 694 N N . VAL A 1 90 ? 1.152 -11.256 5.633 1.00 91.50 90 VAL A N 1
ATOM 695 C CA . VAL A 1 90 ? -0.104 -10.504 5.442 1.00 91.50 90 VAL A CA 1
ATOM 696 C C . VAL A 1 90 ? -0.482 -10.304 3.978 1.00 91.50 90 VAL A C 1
ATOM 698 O O . VAL A 1 90 ? -1.587 -9.854 3.704 1.00 91.50 90 VAL A O 1
ATOM 701 N N . ALA A 1 91 ? 0.374 -10.684 3.027 1.00 84.31 91 ALA A N 1
ATOM 702 C CA . ALA A 1 91 ? 0.126 -10.493 1.600 1.00 84.31 91 ALA A CA 1
ATOM 703 C C . ALA A 1 91 ? -1.167 -11.160 1.100 1.00 84.31 91 ALA A C 1
ATOM 705 O O . ALA A 1 91 ? -1.819 -10.614 0.219 1.00 84.31 91 ALA A O 1
ATOM 706 N N . SER A 1 92 ? -1.580 -12.296 1.676 1.00 84.56 92 SER A N 1
ATOM 707 C CA . SER A 1 92 ? -2.856 -12.954 1.340 1.00 84.56 92 SER A CA 1
ATOM 708 C C . SER A 1 92 ? -4.097 -12.164 1.772 1.00 84.56 92 SER A C 1
ATOM 710 O O . SER A 1 92 ? -5.199 -12.473 1.331 1.00 84.56 92 SER A O 1
ATOM 712 N N . GLN A 1 93 ? -3.922 -11.163 2.635 1.00 82.38 93 GLN A N 1
ATOM 713 C CA . GLN A 1 93 ? -4.976 -10.294 3.156 1.00 82.38 93 GLN A CA 1
ATOM 714 C C . GLN A 1 93 ? -4.975 -8.916 2.483 1.00 82.38 93 GLN A C 1
ATOM 716 O O . GLN A 1 93 ? -5.862 -8.109 2.761 1.00 82.38 93 GLN A O 1
ATOM 721 N N . VAL A 1 94 ? -3.989 -8.638 1.619 1.00 81.62 94 VAL A N 1
ATOM 722 C CA . VAL A 1 94 ? -3.944 -7.409 0.826 1.00 81.62 94 VAL A CA 1
ATOM 723 C C . VAL A 1 94 ? -4.571 -7.674 -0.536 1.00 81.62 94 VAL A C 1
ATOM 725 O O . VAL A 1 94 ? -4.117 -8.547 -1.275 1.00 81.62 94 VAL A O 1
ATOM 728 N N . VAL A 1 95 ? -5.618 -6.921 -0.860 1.00 80.19 95 VAL A N 1
ATOM 729 C CA . VAL A 1 95 ? -6.346 -7.051 -2.131 1.00 80.19 95 VAL A CA 1
ATOM 730 C C . VAL A 1 95 ? -5.810 -6.082 -3.190 1.00 80.19 95 VAL A C 1
ATOM 732 O O . VAL A 1 95 ? -5.224 -5.051 -2.859 1.00 80.19 95 VAL A O 1
ATOM 735 N N . PHE A 1 96 ? -5.995 -6.427 -4.462 1.00 68.81 96 PHE A N 1
ATOM 736 C CA . PHE A 1 96 ? -5.718 -5.582 -5.628 1.00 68.81 96 PHE A CA 1
ATOM 737 C C . PHE A 1 96 ? -6.996 -5.400 -6.431 1.00 68.81 96 PHE A C 1
ATOM 739 O O . PHE A 1 96 ? -7.734 -6.406 -6.548 1.00 68.81 96 PHE A O 1
#

Organism: Ectocarpus siliculosus (NCBI:txid2880)

Radius of gyration: 13.11 Å; chains: 1; bounding box: 29×21×34 Å